Protein AF-A0A9D9NG34-F1 (afdb_monomer)

Sequence (167 aa):
MAKKTKKIETPIDQRETFVSIQKSFADSDLSVEEKLKTLYALQQADTEIDKILQLRGELPLEVEGLEHEIADLKAKTARINEMIDDAGKRILEYKHNIVECDAQLEKYKAQVDNVANSREYDSLNKEIENQGLLREIAEKNIYDTKDFIASKKQELESVKEKLAVKE

Secondary structure (DSSP, 8-state):
--------PPP--SS--HHHHHHHHHT----HHHHHHHHHHHHHHHHHHHHHHHHHHHHHHHHHHHHHHHHHHHHHHHHHHHHHHHHHHHHHHHHHHHHHHHHHHHHHHHHHTT---HHHHHHHHHHHHHHHHHHHHHHHHHHHHHHHHHHHHHHHHHHHHHHHHH-

Solvent-accessible surface area (backbone atoms only — not comparable to full-atom values): 9376 Å² total; per-residue (Å²): 137,84,84,80,79,80,84,77,83,73,84,81,66,90,60,86,46,72,70,59,56,54,55,58,60,70,76,45,95,64,53,72,67,57,51,51,54,51,50,49,55,49,53,53,50,51,55,52,51,51,52,53,54,50,48,63,62,50,48,60,56,52,51,51,51,51,53,50,52,52,52,52,50,50,52,51,48,52,52,52,50,52,54,43,52,52,47,51,51,51,43,52,51,34,52,51,51,34,53,54,27,52,55,50,38,55,53,42,54,64,49,53,79,72,50,87,49,71,70,58,40,55,52,45,51,52,49,41,52,50,34,51,52,53,31,50,52,30,54,49,51,41,51,56,46,49,53,49,42,52,54,50,51,54,52,45,50,57,51,48,54,56,46,64,76,74,107

pLDDT: mean 85.83, std 16.33, range [40.0, 97.69]

Mean predicted aligned error: 12.53 Å

Structure (mmCIF, N/CA/C/O backbone):
data_AF-A0A9D9NG34-F1
#
_entry.id   AF-A0A9D9NG34-F1
#
loop_
_atom_site.group_PDB
_atom_site.id
_atom_site.type_symbol
_atom_site.label_atom_id
_atom_site.label_alt_id
_atom_site.label_comp_id
_atom_site.label_asym_id
_atom_site.label_entity_id
_atom_site.label_seq_id
_atom_site.pdbx_PDB_ins_code
_atom_site.Cartn_x
_atom_site.Cartn_y
_atom_site.Cartn_z
_atom_site.occupancy
_atom_site.B_iso_or_equiv
_atom_site.auth_seq_id
_atom_site.auth_comp_id
_atom_site.auth_asym_id
_atom_site.auth_atom_id
_atom_site.pdbx_PDB_model_num
ATOM 1 N N . MET A 1 1 ? -51.905 40.341 73.173 1.00 40.00 1 MET A N 1
ATOM 2 C CA . MET A 1 1 ? -51.780 40.345 71.697 1.00 40.00 1 MET A CA 1
ATOM 3 C C . MET A 1 1 ? -50.966 39.127 71.277 1.00 40.00 1 MET A C 1
ATOM 5 O O . MET A 1 1 ? -49.764 39.109 71.505 1.00 40.00 1 MET A O 1
ATOM 9 N N . ALA A 1 2 ? -51.611 38.077 70.764 1.00 40.78 2 ALA A N 1
ATOM 10 C CA . ALA A 1 2 ? -50.930 36.850 70.345 1.00 40.78 2 ALA A CA 1
ATOM 11 C C . ALA A 1 2 ? -50.414 37.004 68.904 1.00 40.78 2 ALA A C 1
ATOM 13 O O . ALA A 1 2 ? -51.195 37.263 67.987 1.00 40.78 2 ALA A O 1
ATOM 14 N N . LYS A 1 3 ? -49.097 36.880 68.705 1.00 49.00 3 LYS A N 1
ATOM 15 C CA . LYS A 1 3 ? -48.473 36.894 67.375 1.00 49.00 3 LYS A CA 1
ATOM 16 C C . LYS A 1 3 ? -48.837 35.596 66.646 1.00 49.00 3 LYS A C 1
ATOM 18 O O . LYS A 1 3 ? -48.414 34.523 67.060 1.00 49.00 3 LYS A O 1
ATOM 23 N N . LYS A 1 4 ? -49.611 35.696 65.561 1.00 49.38 4 LYS A N 1
ATOM 24 C CA . LYS A 1 4 ? -49.825 34.589 64.618 1.00 49.38 4 LYS A CA 1
ATOM 25 C C . LYS A 1 4 ? -48.540 34.375 63.817 1.00 49.38 4 LYS A C 1
ATOM 27 O O . LYS A 1 4 ? -48.196 35.202 62.977 1.00 49.38 4 LYS A O 1
ATOM 32 N N . THR A 1 5 ? -47.842 33.275 64.061 1.00 42.66 5 THR A N 1
ATOM 33 C CA . THR A 1 5 ? -46.790 32.780 63.171 1.00 42.66 5 THR A CA 1
ATOM 34 C C . THR A 1 5 ? -47.454 32.154 61.945 1.00 42.66 5 THR A C 1
ATOM 36 O O . THR A 1 5 ? -48.114 31.122 62.034 1.00 42.66 5 THR A O 1
ATOM 39 N N . LYS A 1 6 ? -47.336 32.808 60.785 1.00 49.97 6 LYS A N 1
ATOM 40 C CA . LYS A 1 6 ? -47.716 32.200 59.504 1.00 49.97 6 LYS A CA 1
ATOM 41 C C . LYS A 1 6 ? -46.701 31.101 59.187 1.00 49.97 6 LYS A C 1
ATOM 43 O O . LYS A 1 6 ? -45.523 31.400 59.013 1.00 49.97 6 LYS A O 1
ATOM 48 N N . LYS A 1 7 ? -47.158 29.848 5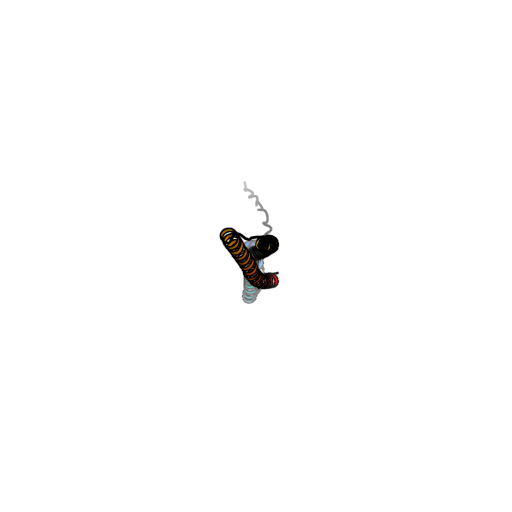9.117 1.00 50.84 7 LYS A N 1
ATOM 49 C CA . LYS A 1 7 ? -46.399 28.759 58.493 1.00 50.84 7 LYS A CA 1
ATOM 50 C C . LYS A 1 7 ? -46.267 29.090 57.009 1.00 50.84 7 LYS A C 1
ATOM 52 O O . LYS A 1 7 ? -47.273 29.217 56.319 1.00 50.84 7 LYS A O 1
ATOM 57 N N . ILE A 1 8 ? -45.038 29.302 56.564 1.00 50.56 8 ILE A N 1
ATOM 58 C CA . ILE A 1 8 ? -44.701 29.438 55.151 1.00 50.56 8 ILE A CA 1
ATOM 59 C C . ILE A 1 8 ? -44.408 28.018 54.678 1.00 50.56 8 ILE A C 1
ATOM 61 O O . ILE A 1 8 ? -43.479 27.389 55.181 1.00 50.56 8 ILE A O 1
ATOM 65 N N . GLU A 1 9 ? -45.238 27.488 53.788 1.00 49.59 9 GLU A N 1
ATOM 66 C CA . GLU A 1 9 ? -44.990 26.189 53.166 1.00 49.59 9 GLU A CA 1
ATOM 67 C C . GLU A 1 9 ? -43.970 26.381 52.045 1.00 49.59 9 GLU A C 1
ATOM 69 O O . GLU A 1 9 ? -44.186 27.149 51.106 1.00 49.59 9 GLU A O 1
ATOM 74 N N . THR A 1 10 ? -42.813 25.738 52.188 1.00 48.97 10 THR A N 1
ATOM 75 C CA . THR A 1 10 ? -41.779 25.705 51.154 1.00 48.97 10 THR A CA 1
ATOM 76 C C . THR A 1 10 ? -42.204 24.784 50.007 1.00 48.97 10 THR A C 1
ATOM 78 O O . THR A 1 10 ? -42.790 23.733 50.284 1.00 48.97 10 THR A O 1
ATOM 81 N N . PRO A 1 11 ? -41.902 25.140 48.741 1.00 47.19 11 PRO A N 1
ATOM 82 C CA . PRO A 1 11 ? -42.263 24.340 47.575 1.00 47.19 11 PRO A CA 1
ATOM 83 C C . PRO A 1 11 ? -41.740 22.909 47.699 1.00 47.19 11 PRO A C 1
ATOM 85 O O . PRO A 1 11 ? -40.568 22.698 48.005 1.00 47.19 11 PRO A O 1
ATOM 88 N N . ILE A 1 12 ? -42.630 21.943 47.482 1.00 48.53 12 ILE A N 1
ATOM 89 C CA . ILE A 1 12 ? -42.311 20.516 47.486 1.00 48.53 12 ILE A CA 1
ATOM 90 C C . ILE A 1 12 ? -41.391 20.259 46.290 1.00 48.53 12 ILE A C 1
ATOM 92 O O . ILE A 1 12 ? -41.821 20.343 45.140 1.00 48.53 12 ILE A O 1
ATOM 96 N N . ASP A 1 13 ? -40.117 20.002 46.574 1.00 48.66 13 ASP A N 1
ATOM 97 C CA . ASP A 1 13 ? -39.160 19.512 45.589 1.00 48.66 13 ASP A CA 1
ATOM 98 C C . ASP A 1 13 ? -39.665 18.156 45.067 1.00 48.66 13 ASP A C 1
ATOM 100 O O . ASP A 1 13 ? -40.021 17.274 45.850 1.00 48.66 13 ASP A O 1
ATOM 104 N N . GLN A 1 14 ? -39.778 18.010 43.745 1.00 51.78 14 GLN A N 1
ATOM 105 C CA . GLN A 1 14 ? -40.364 16.828 43.092 1.00 51.78 14 GLN A CA 1
ATOM 106 C C . GLN A 1 14 ? -39.452 15.598 43.144 1.00 51.78 14 GLN A C 1
ATOM 108 O O . GLN A 1 14 ? -39.832 14.518 42.697 1.00 51.78 14 GLN A O 1
ATOM 113 N N . ARG A 1 15 ? -38.237 15.751 43.666 1.00 52.34 15 ARG A N 1
ATOM 114 C CA . ARG A 1 15 ? -37.377 14.625 44.009 1.00 52.34 15 ARG A CA 1
ATOM 115 C C . ARG A 1 15 ? -37.761 14.196 45.412 1.00 52.34 15 ARG A C 1
ATOM 117 O O . ARG A 1 15 ? -37.766 15.030 46.312 1.00 52.34 15 ARG A O 1
ATOM 124 N N . GLU A 1 16 ? -38.082 12.921 45.603 1.00 51.09 16 GLU A N 1
ATOM 125 C CA . GLU A 1 16 ? -38.283 12.347 46.932 1.00 51.09 16 GLU A CA 1
ATOM 126 C C . GLU A 1 16 ? -37.011 12.559 47.760 1.00 51.09 16 GLU A C 1
ATOM 128 O O . GLU A 1 16 ? -36.062 11.781 47.714 1.00 51.09 16 GLU A O 1
ATOM 133 N N . THR A 1 17 ? -36.936 13.690 48.464 1.00 54.75 17 THR A N 1
ATOM 134 C CA . THR A 1 17 ? -35.783 13.997 49.299 1.00 54.75 17 THR A CA 1
ATOM 135 C C . THR A 1 17 ? -35.688 12.929 50.381 1.00 54.75 17 THR A C 1
ATOM 137 O O . THR A 1 17 ? -36.705 12.472 50.902 1.00 54.75 17 THR A O 1
ATOM 140 N N . PHE A 1 18 ? -34.469 12.555 50.758 1.00 49.06 18 PHE A N 1
ATOM 141 C CA . PHE A 1 18 ? -34.185 11.547 51.788 1.00 49.06 18 PHE A CA 1
ATOM 142 C C . PHE A 1 18 ? -34.983 11.770 53.097 1.00 49.06 18 PHE A C 1
ATOM 144 O O . PHE A 1 18 ? -35.363 10.829 53.791 1.00 49.06 18 PHE A O 1
ATOM 151 N N . VAL A 1 19 ? -35.318 13.032 53.391 1.00 51.00 19 VAL A N 1
ATOM 152 C CA . VAL A 1 19 ? -36.153 13.475 54.521 1.00 51.00 19 VAL A CA 1
ATOM 153 C C . VAL A 1 19 ? -37.610 12.994 54.413 1.00 51.00 19 VAL A C 1
ATOM 155 O O . VAL A 1 19 ? -38.219 12.632 55.422 1.00 51.00 19 VAL A O 1
ATOM 158 N N . SER A 1 20 ? -38.175 12.951 53.205 1.00 54.72 20 SER A N 1
ATOM 159 C CA . SER A 1 20 ? -39.524 12.441 52.926 1.00 54.72 20 SER A CA 1
ATOM 160 C C . SER A 1 20 ? -39.608 10.930 53.172 1.00 54.72 20 SER A C 1
ATOM 162 O O . SER A 1 20 ? -40.563 10.447 53.782 1.00 54.72 20 SER A O 1
ATOM 164 N N . ILE A 1 21 ? -38.562 10.199 52.776 1.00 56.09 21 ILE A N 1
ATOM 165 C CA . ILE A 1 21 ? -38.450 8.747 52.960 1.00 56.09 21 ILE A CA 1
ATOM 166 C C . ILE A 1 21 ? -38.300 8.410 54.452 1.00 56.09 21 ILE A C 1
ATOM 168 O O . ILE A 1 21 ? -39.038 7.562 54.958 1.00 56.09 21 ILE A O 1
ATOM 172 N N . GLN A 1 22 ? -37.449 9.134 55.197 1.00 56.97 22 GLN A N 1
ATOM 173 C CA . GLN A 1 22 ? -37.281 8.942 56.649 1.00 56.97 22 GLN A CA 1
ATOM 174 C C . GLN A 1 22 ? -38.590 9.081 57.435 1.00 56.97 22 GLN A C 1
ATOM 176 O O . GLN A 1 22 ? -38.833 8.317 58.370 1.00 56.97 22 GLN A O 1
ATOM 181 N N . LYS A 1 23 ? -39.441 10.041 57.060 1.00 55.91 23 LYS A N 1
ATOM 182 C CA . LYS A 1 23 ? -40.717 10.275 57.743 1.00 55.91 23 LYS A CA 1
ATOM 183 C C . LYS A 1 23 ? -41.721 9.143 57.501 1.00 55.91 23 LYS A C 1
ATOM 185 O O . LYS A 1 23 ? -42.382 8.720 58.439 1.00 55.91 23 LYS A O 1
ATOM 190 N N . SER A 1 24 ? -41.765 8.590 56.286 1.00 57.50 24 SER A N 1
ATOM 191 C CA . SER A 1 24 ? -42.630 7.443 55.964 1.00 57.50 24 SER A CA 1
ATOM 192 C C . SER A 1 24 ? -42.209 6.145 56.672 1.00 57.50 24 SER A C 1
ATOM 194 O O . SER A 1 24 ? -43.056 5.372 57.113 1.00 57.50 24 SER A O 1
ATOM 196 N N . PHE A 1 25 ? -40.901 5.927 56.862 1.00 58.28 25 PHE A N 1
ATOM 197 C CA . PHE A 1 25 ? -40.381 4.758 57.579 1.00 58.28 25 PHE A CA 1
ATOM 198 C C . PHE A 1 25 ? -40.606 4.840 59.096 1.00 58.28 25 PHE A C 1
ATOM 200 O O . PHE A 1 25 ? -40.790 3.805 59.749 1.00 58.28 25 PHE A O 1
ATOM 207 N N . ALA A 1 26 ? -40.610 6.050 59.662 1.00 59.31 26 ALA A N 1
ATOM 208 C CA . ALA A 1 26 ? -40.888 6.279 61.078 1.00 59.31 26 ALA A CA 1
ATOM 209 C C . ALA A 1 26 ? -42.353 5.979 61.453 1.00 59.31 26 ALA A C 1
ATOM 211 O O . ALA A 1 26 ? -42.585 5.416 62.518 1.00 59.31 26 ALA A O 1
ATOM 212 N N . ASP A 1 27 ? -43.302 6.271 60.557 1.00 59.41 27 ASP A N 1
ATOM 213 C CA . ASP A 1 27 ? -44.748 6.073 60.771 1.00 59.41 27 ASP A CA 1
ATOM 214 C C . ASP A 1 27 ? -45.244 4.652 60.400 1.00 59.41 27 ASP A C 1
ATOM 216 O O . ASP A 1 27 ? -46.431 4.352 60.513 1.00 59.41 27 ASP A O 1
ATOM 220 N N . SER A 1 28 ? -44.350 3.762 59.954 1.00 61.66 28 SER A N 1
ATOM 221 C CA . SER A 1 28 ? -44.688 2.394 59.533 1.00 61.66 28 SER A CA 1
ATOM 222 C C . SER A 1 28 ? -44.583 1.374 60.687 1.00 61.66 28 SER A C 1
ATOM 224 O O . SER A 1 28 ? -43.530 1.263 61.322 1.00 61.66 28 SER A O 1
ATOM 226 N N . ASP A 1 29 ? -45.640 0.586 60.928 1.00 66.50 29 ASP A N 1
ATOM 227 C CA . ASP A 1 29 ? -45.751 -0.465 61.971 1.00 66.50 29 ASP A CA 1
ATOM 228 C C . ASP A 1 29 ? -44.901 -1.736 61.692 1.00 66.50 29 ASP A C 1
ATOM 230 O O . ASP A 1 29 ? -45.178 -2.818 62.208 1.00 66.50 29 ASP A O 1
ATOM 234 N N . LEU A 1 30 ? -43.856 -1.643 60.860 1.00 66.81 30 LEU A N 1
ATOM 235 C CA . LEU A 1 30 ? -42.967 -2.774 60.570 1.00 66.81 30 LEU A CA 1
ATOM 236 C C . LEU A 1 30 ? -42.007 -3.069 61.730 1.00 66.81 30 LEU A C 1
ATOM 238 O O . LEU A 1 30 ? -41.465 -2.158 62.370 1.00 66.81 30 LEU A O 1
ATOM 242 N N . SER A 1 31 ? -41.725 -4.358 61.935 1.00 82.81 31 SER A N 1
ATOM 243 C CA . SER A 1 31 ? -40.674 -4.812 62.847 1.00 82.81 31 SER A CA 1
ATOM 244 C C . SER A 1 31 ? -39.317 -4.226 62.440 1.00 82.81 31 SER A C 1
ATOM 246 O O . SER A 1 31 ? -39.026 -4.046 61.255 1.00 82.81 31 SER A O 1
ATOM 248 N N . VAL A 1 32 ? -38.444 -3.962 63.418 1.00 82.56 32 VAL A N 1
ATOM 249 C CA . VAL A 1 32 ? -37.071 -3.476 63.176 1.00 82.56 32 VAL A CA 1
ATOM 250 C C . VAL A 1 32 ? -36.318 -4.395 62.203 1.00 82.56 32 VAL A C 1
ATOM 252 O O . VAL A 1 32 ? -35.564 -3.914 61.360 1.00 82.56 32 VAL A O 1
ATOM 255 N N . GLU A 1 33 ? -36.565 -5.706 62.267 1.00 83.62 33 GLU A N 1
ATOM 256 C CA . GLU A 1 33 ? -35.968 -6.687 61.356 1.00 83.62 33 GLU A CA 1
ATOM 257 C C . GLU A 1 33 ? -36.436 -6.502 59.902 1.00 83.62 33 GLU A C 1
ATOM 259 O O . GLU A 1 33 ? -35.630 -6.547 58.973 1.00 83.62 33 GLU A O 1
ATOM 264 N N . GLU A 1 34 ? -37.729 -6.258 59.687 1.00 82.06 34 GLU A N 1
ATOM 265 C CA . GLU A 1 34 ? -38.302 -6.058 58.351 1.00 82.06 34 GLU A CA 1
ATOM 266 C C . GLU A 1 34 ? -37.867 -4.719 57.753 1.00 82.06 34 GLU A C 1
ATOM 268 O O . GLU A 1 34 ? -37.555 -4.643 56.562 1.00 82.06 34 GLU A O 1
ATOM 273 N N . LYS A 1 35 ? -37.753 -3.679 58.588 1.00 82.62 35 LYS A N 1
ATOM 274 C CA . LYS A 1 35 ? -37.178 -2.387 58.193 1.00 82.62 35 LYS A CA 1
ATOM 275 C C . LYS A 1 35 ? -35.730 -2.545 57.724 1.00 82.62 35 LYS A C 1
ATOM 277 O O . LYS A 1 35 ? -35.381 -2.006 56.679 1.00 82.62 35 LYS A O 1
ATOM 282 N N . LEU A 1 36 ? -34.910 -3.328 58.432 1.00 86.00 36 LEU A N 1
ATOM 283 C CA . LEU A 1 36 ? -33.520 -3.604 58.042 1.00 86.00 36 LEU A CA 1
ATOM 284 C C . LEU A 1 36 ? -33.415 -4.411 56.741 1.00 86.00 36 LEU A C 1
ATOM 286 O O . LEU A 1 36 ? -32.600 -4.070 55.887 1.00 86.00 36 LEU A O 1
ATOM 290 N N . LYS A 1 37 ? -34.253 -5.440 56.550 1.00 86.00 37 LYS A N 1
ATOM 291 C CA . LYS A 1 37 ? -34.296 -6.210 55.290 1.00 86.00 37 LYS A CA 1
ATOM 292 C C . LYS A 1 37 ? -34.699 -5.333 54.104 1.00 86.00 37 LYS A C 1
ATOM 294 O O . LYS A 1 37 ? -34.080 -5.411 53.047 1.00 86.00 37 LYS A O 1
ATOM 299 N N . THR A 1 38 ? -35.699 -4.475 54.296 1.00 85.12 38 THR A N 1
ATOM 300 C CA . THR A 1 38 ? -36.177 -3.546 53.261 1.00 85.12 38 THR A CA 1
ATOM 301 C C . THR A 1 38 ? -35.113 -2.502 52.925 1.00 85.12 38 THR A C 1
ATOM 303 O O . THR A 1 38 ? -34.865 -2.236 51.753 1.00 85.12 38 THR A O 1
ATOM 306 N N . LEU A 1 39 ? -34.430 -1.959 53.938 1.00 87.00 39 LEU A N 1
ATOM 307 C CA . LEU A 1 39 ? -33.333 -1.009 53.750 1.00 87.00 39 LEU A CA 1
ATOM 308 C C . LEU A 1 39 ? -32.158 -1.633 52.989 1.00 87.00 39 LEU A C 1
ATOM 310 O O . LEU A 1 39 ? -31.595 -0.998 52.104 1.00 87.00 39 LEU A O 1
ATOM 314 N N . TYR A 1 40 ? -31.810 -2.881 53.305 1.00 90.38 40 TYR A N 1
ATOM 315 C CA . TYR A 1 40 ? -30.756 -3.605 52.599 1.00 90.38 40 TYR A CA 1
ATOM 316 C C . TYR A 1 40 ? -31.114 -3.850 51.127 1.00 90.38 40 TYR A C 1
ATOM 318 O O . TYR A 1 40 ? -30.291 -3.598 50.251 1.00 90.38 40 TYR A O 1
ATOM 326 N N . ALA A 1 41 ? -32.349 -4.278 50.845 1.00 90.00 41 ALA A N 1
ATOM 327 C CA . ALA A 1 41 ? -32.828 -4.457 49.475 1.00 90.00 41 ALA A CA 1
ATOM 328 C C . ALA A 1 41 ? -32.818 -3.137 48.684 1.00 90.00 41 ALA A C 1
ATOM 330 O O . ALA A 1 41 ? -32.407 -3.119 47.525 1.00 90.00 41 ALA A O 1
ATOM 331 N N . LEU A 1 42 ? -33.205 -2.027 49.324 1.00 88.75 42 LEU A N 1
ATOM 332 C CA . LEU A 1 42 ? -33.136 -0.693 48.728 1.00 88.75 42 LEU A CA 1
ATOM 333 C C . LEU A 1 42 ? -31.688 -0.291 48.416 1.00 88.75 42 LEU A C 1
ATOM 335 O O . LEU A 1 42 ? -31.398 0.087 47.290 1.00 88.75 42 LEU A O 1
ATOM 339 N N . GLN A 1 43 ? -30.763 -0.458 49.365 1.00 92.44 43 GLN A N 1
ATOM 340 C CA . GLN A 1 43 ? -29.343 -0.159 49.152 1.00 92.44 43 GLN A CA 1
ATOM 341 C C . GLN A 1 43 ? -28.740 -0.993 48.010 1.00 92.44 43 GLN A C 1
ATOM 343 O O . GLN A 1 43 ? -27.875 -0.522 47.268 1.00 92.44 43 GLN A O 1
ATOM 348 N N . GLN A 1 44 ? -29.180 -2.242 47.864 1.00 93.50 44 GLN A N 1
ATOM 349 C CA . GLN A 1 44 ? -28.741 -3.120 46.786 1.00 93.50 44 GLN A CA 1
ATOM 350 C C . GLN A 1 44 ? -29.242 -2.620 45.424 1.00 93.50 44 GLN A C 1
ATOM 352 O O . GLN A 1 44 ? -28.445 -2.533 44.490 1.00 93.50 44 GLN A O 1
ATOM 357 N N . ALA A 1 45 ? -30.508 -2.198 45.343 1.00 92.19 45 ALA A N 1
ATOM 358 C CA . ALA A 1 45 ? -31.069 -1.559 44.154 1.00 92.19 45 ALA A CA 1
ATOM 359 C C . ALA A 1 45 ? -30.369 -0.227 43.825 1.00 92.19 45 ALA A C 1
ATOM 361 O O . ALA A 1 45 ? -30.007 -0.005 42.673 1.00 92.19 45 ALA A O 1
ATOM 362 N N . ASP A 1 46 ? -30.090 0.616 44.824 1.00 93.56 46 ASP A N 1
ATOM 363 C CA . ASP A 1 46 ? -29.343 1.868 44.640 1.00 93.56 46 ASP A CA 1
ATOM 364 C C . ASP A 1 46 ? -27.926 1.599 44.100 1.00 93.56 46 ASP A C 1
ATOM 366 O O . ASP A 1 46 ? -27.478 2.253 43.162 1.00 93.56 46 ASP A O 1
ATOM 370 N N . THR A 1 47 ? -27.250 0.557 44.601 1.00 94.62 47 THR A N 1
ATOM 371 C CA . THR A 1 47 ? -25.925 0.145 44.100 1.00 94.62 47 THR A CA 1
ATOM 372 C C . THR A 1 47 ? -25.981 -0.331 42.641 1.00 94.62 47 THR A C 1
ATOM 374 O O . THR A 1 47 ? -25.039 -0.125 41.874 1.00 94.62 47 THR A O 1
ATOM 377 N N . GLU A 1 48 ? -27.057 -1.007 42.236 1.00 94.56 48 GLU A N 1
ATOM 378 C CA . GLU A 1 48 ? -27.271 -1.400 40.838 1.00 94.56 48 GLU A CA 1
ATOM 379 C C . GLU A 1 48 ? -27.562 -0.188 39.943 1.00 94.56 48 GLU A C 1
ATOM 381 O O . GLU A 1 48 ? -27.020 -0.105 38.839 1.00 94.56 48 GLU A O 1
ATOM 386 N N . ILE A 1 49 ? -28.342 0.783 40.431 1.00 93.88 49 ILE A N 1
ATOM 387 C CA . ILE A 1 49 ? -28.601 2.052 39.738 1.00 93.88 49 ILE A CA 1
ATOM 388 C C . ILE A 1 49 ? -27.295 2.826 39.527 1.00 93.88 49 ILE A C 1
ATOM 390 O O . ILE A 1 49 ? -27.041 3.288 38.413 1.00 93.88 49 ILE A O 1
ATOM 394 N N . ASP A 1 50 ? -26.436 2.910 40.541 1.00 94.06 50 ASP A N 1
ATOM 395 C CA . ASP A 1 50 ? -25.137 3.581 40.441 1.00 94.06 50 ASP A CA 1
ATOM 396 C C . ASP A 1 50 ? -24.238 2.938 39.376 1.00 94.06 50 ASP A C 1
ATOM 398 O O . ASP A 1 50 ? -23.630 3.643 38.568 1.00 94.06 50 ASP A O 1
ATOM 402 N N . LYS A 1 51 ? -24.216 1.600 39.288 1.00 93.25 51 LYS A N 1
ATOM 403 C CA . LYS A 1 51 ? -23.493 0.886 38.219 1.00 93.25 51 LYS A CA 1
ATOM 404 C C . LYS A 1 51 ? -24.039 1.224 36.833 1.00 93.25 51 LYS A C 1
ATOM 406 O O . LYS A 1 51 ? -23.261 1.419 35.903 1.00 93.25 51 LYS A O 1
ATOM 411 N N . ILE A 1 52 ? -25.362 1.308 36.680 1.00 91.75 52 ILE A N 1
ATOM 412 C CA . ILE A 1 52 ? -25.990 1.686 35.405 1.00 91.75 52 ILE A CA 1
ATOM 413 C C . ILE A 1 52 ? -25.633 3.129 35.034 1.00 91.75 52 ILE A C 1
ATOM 415 O O . ILE A 1 52 ? -25.363 3.411 33.866 1.00 91.75 52 ILE A O 1
ATOM 419 N N . LEU A 1 53 ? -25.617 4.047 36.002 1.00 91.81 53 LEU A N 1
ATOM 420 C CA . LEU A 1 53 ? -25.237 5.443 35.781 1.00 91.81 53 LEU A CA 1
ATOM 421 C C . LEU A 1 53 ? -23.760 5.580 35.397 1.00 91.81 53 LEU A C 1
ATOM 423 O O . LEU A 1 53 ? -23.452 6.339 34.478 1.00 91.81 53 LEU A O 1
ATOM 427 N N . GLN A 1 54 ? -22.875 4.814 36.038 1.00 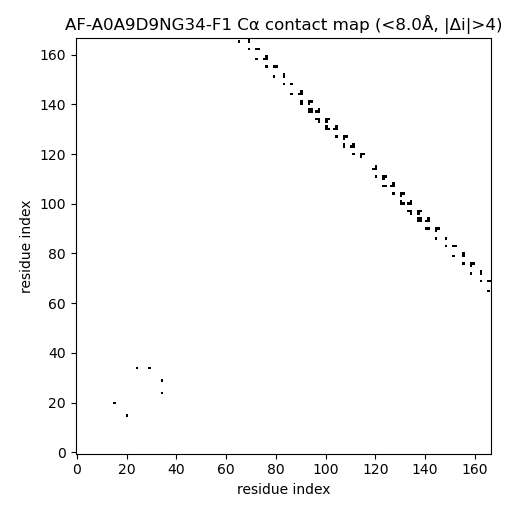90.25 54 GLN A N 1
ATOM 428 C CA . GLN A 1 54 ? -21.460 4.746 35.682 1.00 90.25 54 GLN A CA 1
ATOM 429 C C . GLN A 1 54 ? -21.276 4.224 34.250 1.00 90.25 54 GLN A C 1
ATOM 431 O O . GLN A 1 54 ? -20.659 4.900 33.427 1.00 90.25 54 GLN A O 1
ATOM 436 N N . LEU A 1 55 ? -21.895 3.086 33.913 1.00 90.12 55 LEU A N 1
ATOM 437 C CA . LEU A 1 55 ? -21.853 2.524 32.558 1.00 90.12 55 LEU A CA 1
ATOM 438 C C . LEU A 1 55 ? -22.421 3.494 31.518 1.00 90.12 55 LEU A C 1
ATOM 440 O O . LEU A 1 55 ? -21.880 3.607 30.426 1.00 90.12 55 LEU A O 1
ATOM 444 N N . ARG A 1 56 ? -23.477 4.245 31.847 1.00 91.38 56 ARG A N 1
ATOM 445 C CA . ARG A 1 56 ? -24.017 5.297 30.971 1.00 91.38 56 ARG A CA 1
ATOM 446 C C . ARG A 1 56 ? -23.043 6.443 30.714 1.00 91.38 56 ARG A C 1
ATOM 448 O O . ARG A 1 56 ? -23.216 7.124 29.710 1.00 91.38 56 ARG A O 1
ATOM 455 N N . GLY A 1 57 ? -22.103 6.703 31.618 1.00 90.69 57 GLY A N 1
ATOM 456 C CA . GLY A 1 57 ? -21.052 7.703 31.429 1.00 90.69 57 GLY A CA 1
ATOM 457 C C . GLY A 1 57 ? -19.855 7.164 30.646 1.00 90.69 57 GLY A C 1
ATOM 458 O O . GLY A 1 57 ? -19.300 7.882 29.820 1.00 90.69 57 GLY A O 1
ATOM 459 N N . GLU A 1 58 ? -19.487 5.902 30.870 1.00 88.56 58 GLU A N 1
ATOM 460 C CA . GLU A 1 58 ? -18.355 5.239 30.206 1.00 88.56 58 GLU A CA 1
ATOM 461 C C . GLU A 1 58 ? -18.686 4.804 28.769 1.00 88.56 58 GLU A C 1
ATOM 463 O O . GLU A 1 58 ? -17.867 4.965 27.869 1.00 88.56 58 GLU A O 1
ATOM 468 N N . LEU A 1 59 ? -19.904 4.312 28.521 1.00 89.62 59 LEU A N 1
AT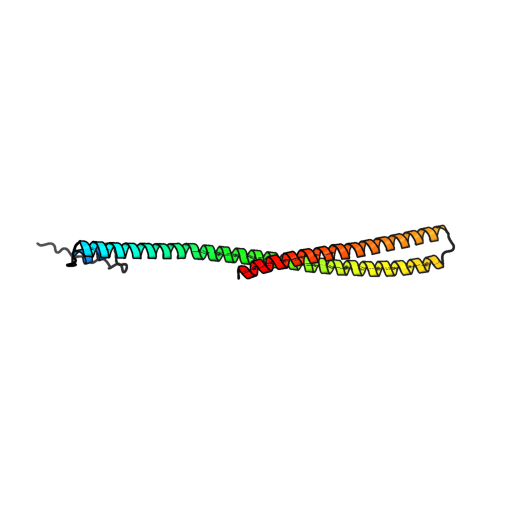OM 469 C CA . LEU A 1 59 ? -20.327 3.796 27.217 1.00 89.62 59 LEU A CA 1
ATOM 470 C C . LEU A 1 59 ? -20.241 4.837 26.081 1.00 89.62 59 LEU A C 1
ATOM 472 O O . LEU A 1 59 ? -19.768 4.472 25.009 1.00 89.62 59 LEU A O 1
ATOM 476 N N . PRO A 1 60 ? -20.637 6.115 26.259 1.00 93.00 60 PRO A N 1
ATOM 477 C CA . PRO A 1 60 ? -20.443 7.140 25.233 1.00 93.00 60 PRO A CA 1
ATOM 478 C C . PRO A 1 60 ? -18.976 7.353 24.848 1.00 93.00 60 PRO A C 1
ATOM 480 O O . PRO A 1 60 ? -18.692 7.540 23.670 1.00 93.00 60 PRO A O 1
ATOM 483 N N . LEU A 1 61 ? -18.055 7.293 25.817 1.00 90.06 61 LEU A N 1
ATOM 484 C CA . LEU A 1 61 ? -16.617 7.430 25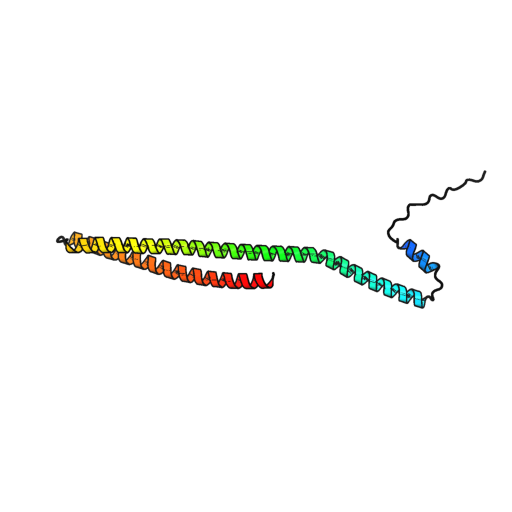.558 1.00 90.06 61 LEU A CA 1
ATOM 485 C C . LEU A 1 61 ? -16.074 6.220 24.792 1.00 90.06 61 LEU A C 1
ATOM 487 O O . LEU A 1 61 ? -15.263 6.378 23.885 1.00 90.06 61 LEU A O 1
ATOM 491 N N . GLU A 1 62 ? -16.546 5.018 25.129 1.00 90.19 62 GLU A N 1
ATOM 492 C CA . GLU A 1 62 ? -16.179 3.796 24.408 1.00 90.19 62 GLU A CA 1
ATOM 493 C C . GLU A 1 62 ? -16.688 3.830 22.959 1.00 90.19 62 GLU A C 1
ATOM 495 O O . GLU A 1 62 ? -15.949 3.503 22.033 1.00 90.19 62 GLU A O 1
ATOM 500 N N . VAL A 1 63 ? -17.929 4.283 22.744 1.00 93.00 63 VAL A N 1
ATOM 501 C CA . VAL A 1 63 ? -18.502 4.448 21.400 1.00 93.00 63 VAL A CA 1
ATOM 502 C C . VAL A 1 63 ? -17.701 5.467 20.588 1.00 93.00 63 VAL A C 1
ATOM 504 O O . VAL A 1 63 ? -17.342 5.169 19.454 1.00 93.00 63 VAL A O 1
ATOM 507 N N . GLU A 1 64 ? -17.352 6.620 21.165 1.00 92.19 64 GLU A N 1
ATOM 508 C CA . GLU A 1 64 ? -16.508 7.623 20.497 1.00 92.19 64 GLU A CA 1
ATOM 509 C C . GLU A 1 64 ? -15.122 7.055 20.137 1.00 92.19 64 GLU A C 1
ATOM 511 O O . GLU A 1 64 ? -14.622 7.265 19.029 1.00 92.19 64 GLU A O 1
ATOM 516 N N . GLY A 1 65 ? -14.514 6.279 21.040 1.00 92.44 65 GLY A N 1
ATOM 517 C CA . GLY A 1 65 ? -13.243 5.599 20.788 1.00 92.44 65 GLY A CA 1
ATOM 518 C C . GLY A 1 65 ? -13.321 4.604 19.627 1.00 92.44 65 GLY A C 1
ATOM 519 O O . GLY A 1 65 ? -12.447 4.596 18.755 1.00 92.44 65 GLY A O 1
ATOM 520 N N . LEU A 1 66 ? -14.388 3.802 19.574 1.00 91.25 66 LEU A N 1
ATOM 521 C CA . LEU A 1 66 ? -14.637 2.865 18.477 1.00 91.25 66 LEU A CA 1
ATOM 522 C C . LEU A 1 66 ? -14.906 3.592 17.152 1.00 91.25 6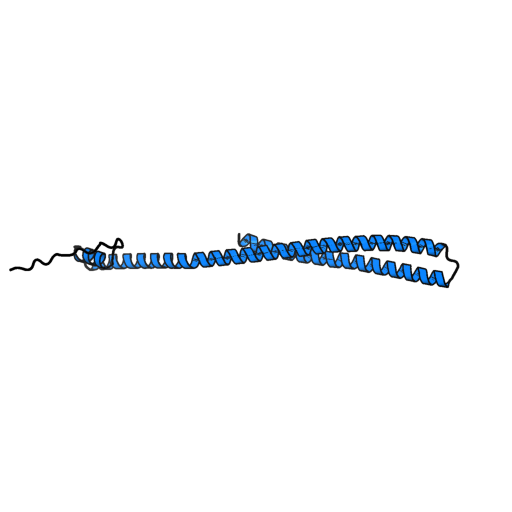6 LEU A C 1
ATOM 524 O O . LEU A 1 66 ? -14.378 3.186 16.117 1.00 91.25 66 LEU A O 1
ATOM 528 N N . GLU A 1 67 ? -15.670 4.688 17.165 1.00 91.94 67 GLU A N 1
ATOM 529 C CA . GLU A 1 67 ? -15.910 5.519 15.979 1.00 91.94 67 GLU A CA 1
ATOM 530 C C . GLU A 1 67 ? -14.605 6.109 15.425 1.00 91.94 67 GLU A C 1
ATOM 532 O O . GLU A 1 67 ? -14.384 6.080 14.209 1.00 91.94 67 GLU A O 1
ATOM 537 N N . HIS A 1 68 ? -13.706 6.579 16.297 1.00 93.88 68 HIS A N 1
ATOM 538 C CA . HIS A 1 68 ? -12.383 7.056 15.895 1.00 93.88 68 HIS A CA 1
ATOM 539 C C . HIS A 1 68 ? -11.523 5.930 15.303 1.00 93.88 68 HIS A C 1
ATOM 541 O O . HIS A 1 68 ? -10.906 6.112 14.252 1.00 93.88 68 HIS A O 1
ATOM 547 N N . GLU A 1 69 ? -11.496 4.750 15.929 1.00 91.69 69 GLU A N 1
ATOM 548 C CA . GLU A 1 69 ? -10.756 3.591 15.411 1.00 91.69 69 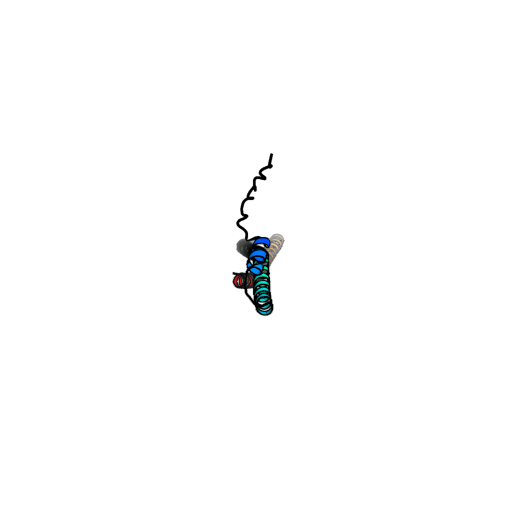GLU A CA 1
ATOM 549 C C . GLU A 1 69 ? -11.265 3.182 14.016 1.00 91.69 69 GLU A C 1
ATOM 551 O O . GLU A 1 69 ? -10.473 2.959 13.096 1.00 91.69 69 GLU A O 1
ATOM 556 N N . ILE A 1 70 ? -12.586 3.147 13.819 1.00 92.25 70 ILE A N 1
ATOM 557 C CA . ILE A 1 70 ? -13.202 2.866 12.516 1.00 92.25 70 ILE A CA 1
ATOM 558 C C . ILE A 1 70 ? -12.815 3.942 11.493 1.00 92.25 70 ILE A C 1
ATOM 560 O O . ILE A 1 70 ? -12.470 3.608 10.354 1.00 92.25 70 ILE A O 1
ATOM 564 N N . ALA A 1 71 ? -12.845 5.222 11.872 1.00 93.12 71 ALA A N 1
ATOM 565 C CA . ALA A 1 71 ? -12.443 6.321 10.998 1.00 93.12 71 ALA A CA 1
ATOM 566 C C . ALA A 1 71 ? -10.970 6.199 10.569 1.00 93.12 71 ALA A C 1
ATOM 568 O O . ALA A 1 71 ? -10.661 6.329 9.379 1.00 93.12 71 ALA A O 1
ATOM 569 N N . ASP A 1 72 ? -10.075 5.856 11.496 1.00 93.56 72 ASP A N 1
ATOM 570 C CA . ASP A 1 72 ? -8.656 5.632 11.220 1.00 93.56 72 ASP A CA 1
ATOM 571 C C . ASP A 1 72 ? -8.431 4.460 10.260 1.00 93.56 72 ASP A C 1
ATOM 573 O O . ASP A 1 72 ? -7.650 4.567 9.304 1.00 93.56 72 ASP A O 1
ATOM 577 N N . LEU A 1 73 ? -9.134 3.343 10.470 1.00 93.06 73 LEU A N 1
ATOM 578 C CA . LEU A 1 73 ? -9.068 2.175 9.588 1.00 93.06 73 LEU A CA 1
ATOM 579 C C . LEU A 1 73 ? -9.613 2.493 8.187 1.00 93.06 73 LEU A C 1
ATOM 581 O O . LEU A 1 73 ? -9.004 2.096 7.184 1.00 93.06 73 LEU A O 1
ATOM 585 N N . LYS A 1 74 ? -10.701 3.268 8.085 1.00 93.06 74 LYS A N 1
ATOM 586 C CA . LYS A 1 74 ? -11.239 3.760 6.802 1.00 93.06 74 LYS A CA 1
ATOM 587 C C . LYS A 1 74 ? -10.231 4.663 6.091 1.00 93.06 74 LYS A C 1
ATOM 589 O O . LYS A 1 74 ? -9.938 4.442 4.914 1.00 93.06 74 LYS A O 1
ATOM 594 N N . ALA A 1 75 ? -9.615 5.603 6.806 1.00 95.44 75 ALA A N 1
ATOM 595 C CA . ALA A 1 75 ? -8.578 6.479 6.264 1.00 95.44 75 ALA A CA 1
ATOM 596 C C . ALA A 1 75 ? -7.316 5.707 5.840 1.00 95.44 75 ALA A C 1
ATOM 598 O O . ALA A 1 75 ? -6.673 6.046 4.844 1.00 95.44 75 ALA A O 1
ATOM 599 N N . LYS A 1 76 ? -6.932 4.654 6.574 1.00 95.06 76 LYS A N 1
ATOM 600 C CA . LYS A 1 76 ? -5.830 3.765 6.179 1.00 95.06 76 LYS A CA 1
ATOM 601 C C . LYS A 1 76 ? -6.163 3.014 4.886 1.00 95.06 76 LYS A C 1
ATOM 603 O O . LYS A 1 76 ? -5.324 2.951 3.991 1.00 95.06 76 LYS A O 1
ATOM 608 N N . THR A 1 77 ? -7.383 2.496 4.768 1.00 95.06 77 THR A N 1
ATOM 609 C CA . THR A 1 77 ? -7.857 1.785 3.570 1.00 95.06 77 THR A CA 1
ATOM 610 C C . THR A 1 77 ? -7.851 2.695 2.341 1.00 95.06 77 THR A C 1
ATOM 612 O O . THR A 1 77 ? -7.342 2.301 1.293 1.00 95.06 77 THR A O 1
ATOM 615 N N . ALA A 1 78 ? -8.352 3.928 2.476 1.00 96.00 78 ALA A N 1
ATOM 616 C CA . ALA A 1 78 ? -8.339 4.922 1.403 1.00 96.00 78 ALA A CA 1
ATOM 617 C C . ALA A 1 78 ? -6.912 5.212 0.911 1.00 96.00 78 ALA A C 1
ATOM 619 O O . ALA A 1 78 ? -6.640 5.088 -0.280 1.00 96.00 78 ALA A O 1
ATOM 620 N N . ARG A 1 79 ? -5.976 5.470 1.836 1.00 96.12 79 ARG A N 1
ATOM 621 C CA . ARG A 1 79 ? -4.560 5.702 1.505 1.00 96.12 79 ARG A CA 1
ATOM 622 C C . ARG A 1 79 ? -3.923 4.529 0.760 1.00 96.12 79 ARG A C 1
ATOM 624 O O . ARG A 1 79 ? -3.197 4.741 -0.203 1.00 96.12 79 ARG A O 1
ATOM 631 N N . ILE A 1 80 ? -4.177 3.287 1.182 1.00 95.75 80 ILE A N 1
ATOM 632 C CA . ILE A 1 80 ? -3.618 2.110 0.494 1.00 95.75 80 ILE A CA 1
ATOM 633 C C . ILE A 1 80 ? -4.185 1.984 -0.928 1.00 95.75 80 ILE A C 1
ATOM 635 O O . ILE A 1 80 ? -3.428 1.667 -1.844 1.00 95.75 80 ILE A O 1
ATOM 639 N N . ASN A 1 81 ? -5.477 2.257 -1.133 1.00 95.81 81 ASN A N 1
ATOM 640 C CA . ASN A 1 81 ? -6.069 2.249 -2.473 1.00 95.81 81 ASN A CA 1
ATOM 641 C C . ASN A 1 81 ? -5.443 3.317 -3.380 1.00 95.81 81 ASN A C 1
ATOM 643 O O . ASN A 1 81 ? -5.054 2.992 -4.497 1.00 95.81 81 ASN A O 1
ATOM 647 N N . GLU A 1 82 ? -5.249 4.544 -2.887 1.00 97.19 82 GLU A N 1
ATOM 648 C CA . GLU A 1 82 ? -4.556 5.602 -3.640 1.00 97.19 82 GLU A CA 1
ATOM 649 C C . GLU A 1 82 ? -3.138 5.173 -4.048 1.00 97.19 82 GLU A C 1
ATOM 651 O O . GLU A 1 82 ? -2.744 5.325 -5.203 1.00 97.19 82 GLU A O 1
ATOM 656 N N . MET A 1 83 ? -2.386 4.550 -3.132 1.00 95.62 83 MET A N 1
ATOM 657 C CA . MET A 1 83 ? -1.051 4.021 -3.437 1.00 95.62 83 MET A CA 1
ATOM 658 C C . MET A 1 83 ? -1.078 2.932 -4.522 1.00 95.62 83 MET A C 1
ATOM 660 O O . MET A 1 83 ? -0.156 2.861 -5.337 1.00 95.62 83 MET A O 1
ATOM 664 N N . ILE A 1 84 ? -2.100 2.069 -4.529 1.00 96.75 84 ILE A N 1
ATOM 665 C CA . ILE A 1 84 ? -2.281 1.033 -5.557 1.00 96.75 84 ILE A CA 1
ATOM 666 C C . ILE A 1 84 ? -2.600 1.675 -6.911 1.00 96.75 84 ILE A C 1
ATOM 668 O O . ILE A 1 84 ? -2.017 1.275 -7.920 1.00 96.75 84 ILE A O 1
ATOM 672 N N . ASP A 1 85 ? -3.480 2.674 -6.936 1.00 96.81 85 ASP A N 1
ATOM 673 C CA . ASP A 1 85 ? -3.876 3.366 -8.162 1.00 96.81 85 ASP A CA 1
ATOM 674 C C . ASP A 1 85 ? -2.699 4.127 -8.783 1.00 96.81 85 ASP A C 1
ATOM 676 O O . ASP A 1 85 ? -2.455 4.031 -9.989 1.00 96.81 85 ASP A O 1
ATOM 680 N N . ASP A 1 86 ? -1.907 4.823 -7.967 1.00 96.75 86 ASP A N 1
ATOM 681 C CA . ASP A 1 86 ? -0.710 5.526 -8.428 1.00 96.75 86 ASP A CA 1
ATOM 682 C C . ASP A 1 86 ? 0.376 4.564 -8.924 1.00 96.75 86 ASP A C 1
ATOM 684 O O . ASP A 1 86 ? 1.004 4.813 -9.957 1.00 96.75 86 ASP A O 1
ATOM 688 N N . ALA A 1 87 ? 0.565 3.423 -8.256 1.00 96.50 87 ALA A N 1
ATOM 689 C CA . ALA A 1 87 ? 1.428 2.358 -8.763 1.00 96.50 87 ALA A CA 1
ATOM 690 C C . ALA A 1 87 ? 0.911 1.801 -10.106 1.00 96.50 87 ALA A C 1
ATOM 692 O O . ALA A 1 87 ? 1.700 1.516 -11.010 1.00 96.50 87 ALA A O 1
ATOM 693 N N . GLY A 1 88 ? -0.412 1.709 -10.277 1.00 96.62 88 GLY A N 1
ATOM 694 C CA . GLY A 1 88 ? -1.054 1.349 -11.540 1.00 96.62 88 GLY A CA 1
ATOM 695 C C . GLY A 1 88 ? -0.739 2.330 -12.673 1.00 96.62 88 GLY A C 1
ATOM 696 O O . GLY A 1 88 ? -0.394 1.895 -13.774 1.00 96.62 88 GLY A O 1
ATOM 697 N N . LYS A 1 89 ? -0.778 3.642 -12.404 1.00 97.19 89 LYS A N 1
ATOM 698 C CA . LYS A 1 89 ? -0.388 4.683 -13.375 1.00 97.19 89 LYS A CA 1
ATOM 699 C C . LYS A 1 89 ? 1.080 4.555 -13.782 1.00 97.19 89 LYS A C 1
ATOM 701 O O . LYS A 1 89 ? 1.371 4.543 -14.974 1.00 97.19 89 LYS A O 1
ATOM 706 N N . ARG A 1 90 ? 1.989 4.339 -12.824 1.00 95.81 90 ARG A N 1
ATOM 707 C CA . ARG A 1 90 ? 3.421 4.116 -13.113 1.00 95.81 90 ARG A CA 1
ATOM 708 C C . ARG A 1 90 ? 3.656 2.909 -14.017 1.00 95.81 90 ARG A C 1
ATOM 710 O O . ARG A 1 90 ? 4.472 2.972 -14.928 1.00 95.81 90 ARG A O 1
ATOM 717 N N . ILE A 1 91 ? 2.912 1.816 -13.825 1.00 97.31 91 ILE A N 1
ATOM 718 C CA . ILE A 1 91 ? 2.992 0.655 -14.727 1.00 97.31 91 ILE A CA 1
ATOM 719 C C . ILE A 1 91 ? 2.602 1.038 -16.160 1.00 97.31 91 ILE A C 1
ATOM 721 O O . ILE A 1 91 ? 3.216 0.541 -17.103 1.00 97.31 91 ILE A O 1
ATOM 725 N N . LEU A 1 92 ? 1.586 1.886 -16.346 1.00 97.06 92 LEU A N 1
ATOM 726 C CA . LEU A 1 92 ? 1.200 2.360 -17.678 1.00 97.06 92 LEU A CA 1
ATOM 727 C C . LEU A 1 92 ? 2.298 3.224 -18.308 1.00 97.06 92 LEU A C 1
ATOM 729 O O . LEU A 1 92 ? 2.615 3.022 -19.477 1.00 97.06 92 LEU A O 1
ATOM 733 N N . GLU A 1 93 ? 2.919 4.111 -17.531 1.00 97.12 93 GLU A N 1
ATOM 734 C CA . GLU A 1 93 ? 4.061 4.922 -17.972 1.00 97.12 93 GLU A CA 1
ATOM 735 C C . GLU A 1 93 ? 5.246 4.041 -18.393 1.00 97.12 93 GLU A C 1
ATOM 737 O O . GLU A 1 93 ? 5.770 4.189 -19.494 1.00 97.12 93 GLU A O 1
ATOM 742 N N . TYR A 1 94 ? 5.628 3.048 -17.584 1.00 97.19 94 TYR A N 1
ATOM 743 C CA . TYR A 1 94 ? 6.709 2.129 -17.951 1.00 97.19 94 TYR A CA 1
ATOM 744 C C . TYR A 1 94 ? 6.387 1.312 -19.206 1.00 97.19 94 TYR A C 1
ATOM 746 O O . TYR A 1 94 ? 7.270 1.084 -20.030 1.00 97.19 94 TYR A O 1
ATOM 754 N N . LYS A 1 95 ? 5.128 0.899 -19.397 1.00 97.25 95 LYS A N 1
ATOM 755 C CA . LYS A 1 95 ? 4.702 0.223 -20.633 1.00 97.25 95 LYS A CA 1
ATOM 756 C C . LYS A 1 95 ? 4.819 1.130 -21.852 1.00 97.25 95 LYS A C 1
ATOM 758 O O . LYS A 1 95 ? 5.213 0.654 -22.910 1.00 97.25 95 LYS A O 1
ATOM 763 N N . HIS A 1 96 ? 4.480 2.408 -21.711 1.00 97.06 96 HIS A N 1
ATOM 764 C CA . HIS A 1 96 ? 4.669 3.385 -22.778 1.00 97.06 96 HIS A CA 1
ATOM 765 C C . HIS A 1 96 ? 6.153 3.530 -23.134 1.00 97.06 96 HIS A C 1
ATOM 767 O O . HIS A 1 96 ? 6.509 3.416 -24.303 1.00 97.06 96 HIS A O 1
ATOM 773 N N . ASN A 1 97 ? 7.024 3.657 -22.129 1.00 95.88 97 ASN A N 1
ATOM 774 C CA . ASN A 1 97 ? 8.470 3.748 -22.339 1.00 95.88 97 ASN A CA 1
ATOM 775 C C . ASN A 1 97 ? 9.032 2.518 -23.068 1.00 95.88 97 ASN A C 1
ATOM 777 O O . ASN A 1 97 ? 9.899 2.666 -23.923 1.00 95.88 97 ASN A O 1
ATOM 781 N N . ILE A 1 98 ? 8.527 1.312 -22.777 1.00 97.25 98 ILE A N 1
ATOM 782 C CA . ILE A 1 98 ? 8.913 0.091 -23.507 1.00 97.25 98 ILE A CA 1
ATOM 783 C C . ILE A 1 98 ? 8.574 0.221 -24.994 1.00 97.25 98 ILE A C 1
ATOM 785 O O . ILE A 1 98 ? 9.431 -0.042 -25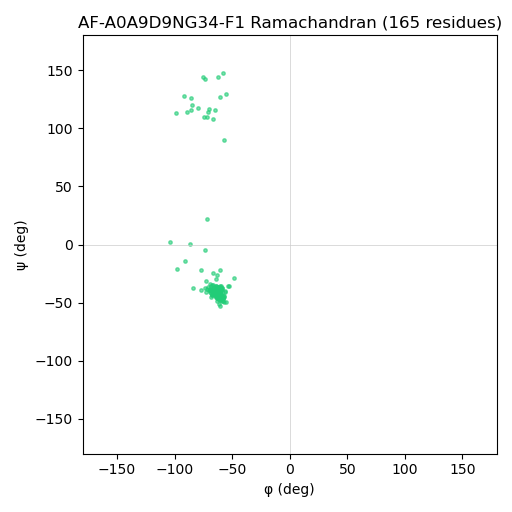.832 1.00 97.25 98 ILE A O 1
ATOM 789 N N . VAL A 1 99 ? 7.361 0.673 -25.325 1.00 97.69 99 VAL A N 1
ATOM 790 C CA . VAL A 1 99 ? 6.932 0.861 -26.722 1.00 97.69 99 VAL A CA 1
ATOM 791 C C . VAL A 1 99 ? 7.800 1.901 -27.436 1.00 97.69 99 VAL A C 1
ATOM 793 O O . VAL A 1 99 ? 8.167 1.706 -28.594 1.00 97.69 99 VAL A O 1
ATOM 796 N N . GLU A 1 100 ? 8.166 2.990 -26.759 1.00 96.69 100 GLU A N 1
ATOM 797 C CA . GLU A 1 100 ? 9.066 4.003 -27.318 1.00 96.69 100 GLU A CA 1
ATOM 798 C C . GLU A 1 100 ? 10.487 3.474 -27.548 1.00 96.69 100 GLU A C 1
ATOM 800 O O . GLU A 1 100 ? 11.084 3.776 -28.585 1.00 96.69 100 GLU A O 1
ATOM 805 N N . CYS A 1 101 ? 11.021 2.680 -26.612 1.00 96.31 101 CYS A N 1
ATOM 806 C CA . CYS A 1 101 ? 12.322 2.026 -26.759 1.00 96.31 101 CYS A CA 1
ATOM 807 C C . CYS A 1 101 ? 12.296 1.025 -27.922 1.00 96.31 101 CYS A C 1
ATOM 809 O O . CYS A 1 101 ? 13.207 1.029 -28.745 1.00 96.31 101 CYS A O 1
ATOM 811 N N . ASP A 1 102 ? 11.235 0.220 -28.047 1.00 96.06 102 ASP A N 1
ATOM 812 C CA . ASP A 1 102 ? 11.052 -0.735 -29.148 1.00 96.06 102 ASP A CA 1
ATOM 813 C C . ASP A 1 102 ? 11.007 -0.020 -30.509 1.00 96.06 102 ASP A C 1
ATOM 815 O O . ASP A 1 102 ? 11.688 -0.420 -31.454 1.00 96.06 102 ASP A O 1
ATOM 819 N N . ALA A 1 103 ? 10.280 1.095 -30.609 1.00 97.31 103 ALA A N 1
ATOM 820 C CA . ALA A 1 103 ? 10.242 1.907 -31.825 1.00 97.31 103 ALA A CA 1
ATOM 821 C C . ALA A 1 103 ? 11.617 2.502 -32.192 1.00 97.31 103 ALA A C 1
ATOM 823 O O . ALA A 1 103 ? 11.993 2.535 -33.368 1.00 97.31 103 ALA A O 1
ATOM 824 N N . GLN A 1 104 ? 12.382 2.968 -31.201 1.00 95.81 104 GLN A N 1
ATOM 825 C CA . GLN A 1 104 ? 13.737 3.488 -31.410 1.00 95.81 104 GLN A CA 1
ATOM 826 C C . GLN A 1 104 ? 14.714 2.380 -31.811 1.00 95.81 104 GLN A C 1
ATOM 828 O O . GLN A 1 104 ? 15.490 2.572 -32.746 1.00 95.81 104 GLN A O 1
ATOM 833 N N . LEU A 1 105 ? 14.631 1.208 -31.177 1.00 95.38 105 LEU A N 1
ATOM 834 C CA . LEU A 1 105 ? 15.418 0.027 -31.528 1.00 95.38 105 LEU A CA 1
ATOM 835 C C . LEU A 1 105 ? 15.228 -0.357 -32.994 1.00 95.38 105 LEU A C 1
ATOM 837 O O . LEU A 1 105 ? 16.214 -0.528 -33.708 1.00 95.38 105 LEU A O 1
ATOM 841 N N . GLU A 1 106 ? 13.985 -0.445 -33.465 1.00 96.00 106 GLU A N 1
ATOM 842 C CA . GLU A 1 106 ? 13.705 -0.781 -34.865 1.00 96.00 106 GLU A CA 1
ATOM 843 C C . GLU A 1 106 ? 14.241 0.284 -35.831 1.00 96.00 106 GLU A C 1
ATOM 845 O O . GLU A 1 106 ? 14.833 -0.044 -36.863 1.00 96.00 106 GLU A O 1
ATOM 850 N N . LYS A 1 107 ? 14.134 1.570 -35.470 1.00 95.50 107 LYS A N 1
ATOM 851 C CA . LYS A 1 107 ? 14.715 2.665 -36.257 1.00 95.50 107 LYS A CA 1
ATOM 852 C C . LYS A 1 107 ? 16.239 2.560 -36.350 1.00 95.50 107 LYS A C 1
ATOM 854 O O . LYS A 1 107 ? 16.785 2.729 -37.439 1.00 95.50 107 LYS A O 1
ATOM 859 N N . TYR A 1 108 ? 16.929 2.308 -35.238 1.00 95.50 108 TYR A N 1
ATOM 860 C CA . TYR A 1 108 ? 18.389 2.215 -35.228 1.00 95.50 108 TYR A CA 1
ATOM 861 C C . TYR A 1 108 ? 18.890 0.965 -35.954 1.00 95.50 108 TYR A C 1
ATOM 863 O O . TYR A 1 108 ? 19.835 1.074 -36.732 1.00 95.50 108 TYR A O 1
ATOM 871 N N . LYS A 1 109 ? 18.219 -0.185 -35.810 1.00 93.62 109 LYS A N 1
ATOM 872 C CA . LYS A 1 109 ? 18.540 -1.402 -36.577 1.00 93.62 109 LYS A CA 1
ATOM 873 C C . LYS A 1 109 ? 18.446 -1.168 -38.087 1.00 93.62 109 LYS A C 1
ATOM 875 O O . LYS A 1 109 ? 19.383 -1.482 -38.808 1.00 93.62 109 LYS A O 1
ATOM 880 N N . ALA A 1 110 ? 17.375 -0.523 -38.555 1.00 94.00 110 ALA A N 1
ATOM 881 C CA . ALA A 1 110 ? 17.221 -0.201 -39.976 1.00 94.00 110 ALA A CA 1
ATOM 882 C C . ALA A 1 110 ? 18.296 0.777 -40.499 1.00 94.00 110 ALA A C 1
ATOM 884 O O . ALA A 1 110 ? 18.652 0.754 -41.680 1.00 94.00 110 ALA A O 1
ATOM 885 N N . GLN A 1 111 ? 18.818 1.661 -39.640 1.00 92.94 111 GLN A N 1
ATOM 886 C CA . GLN A 1 111 ? 19.923 2.555 -39.998 1.00 92.94 111 GLN A CA 1
ATOM 887 C C . GLN A 1 111 ? 21.248 1.800 -40.113 1.00 92.94 111 GLN A C 1
ATOM 889 O O . GLN A 1 111 ? 21.994 2.061 -41.054 1.00 92.94 111 GLN A O 1
ATOM 894 N N . VAL A 1 112 ? 21.515 0.854 -39.207 1.00 92.50 112 VAL A N 1
ATOM 895 C CA . VAL A 1 112 ? 22.741 0.038 -39.201 1.00 92.50 112 VAL A CA 1
ATOM 896 C C . VAL A 1 112 ? 22.939 -0.698 -40.529 1.00 92.50 112 VAL A C 1
ATOM 898 O O . VAL A 1 112 ? 24.049 -0.681 -41.060 1.00 92.50 112 VAL A O 1
ATOM 901 N N . ASP A 1 113 ? 21.871 -1.242 -41.118 1.00 87.75 113 ASP A N 1
ATOM 902 C CA . ASP A 1 113 ? 21.927 -1.976 -42.394 1.00 87.75 113 ASP A CA 1
ATOM 903 C C . ASP A 1 113 ? 22.431 -1.131 -43.581 1.00 87.75 113 ASP A C 1
ATOM 905 O O . ASP A 1 113 ? 22.913 -1.671 -44.577 1.00 87.75 113 ASP A O 1
ATOM 909 N N . ASN A 1 114 ? 22.342 0.199 -43.487 1.00 89.50 114 ASN A N 1
ATOM 910 C CA . ASN A 1 114 ? 22.721 1.130 -44.553 1.00 89.50 114 ASN A CA 1
ATOM 911 C C . ASN A 1 114 ? 24.069 1.834 -44.305 1.00 89.50 114 ASN A C 1
ATOM 913 O O . ASN A 1 114 ? 24.477 2.683 -45.102 1.00 89.50 114 ASN A O 1
ATOM 917 N N . VAL A 1 115 ? 24.768 1.522 -43.208 1.00 89.81 115 VAL A N 1
ATOM 918 C CA . VAL A 1 115 ? 25.966 2.258 -42.777 1.00 89.81 115 VAL A CA 1
ATOM 919 C C . VAL A 1 115 ? 27.241 1.535 -43.206 1.00 89.81 115 VAL A C 1
ATOM 921 O O . VAL A 1 115 ? 27.589 0.478 -42.692 1.00 89.81 115 VAL A O 1
ATOM 924 N N . ALA A 1 116 ? 27.989 2.154 -44.122 1.00 85.12 116 ALA A N 1
ATOM 925 C CA . ALA A 1 116 ? 29.299 1.665 -44.569 1.00 85.12 116 ALA A CA 1
ATOM 926 C C . ALA A 1 116 ? 30.477 2.229 -43.744 1.00 85.12 116 ALA A C 1
ATOM 928 O O . ALA A 1 116 ? 31.602 1.736 -43.835 1.00 85.12 116 ALA A O 1
ATOM 929 N N . ASN A 1 117 ? 30.244 3.280 -42.949 1.00 93.88 117 ASN A N 1
ATOM 930 C CA . ASN A 1 117 ? 31.266 3.920 -42.125 1.00 93.88 117 ASN A CA 1
ATOM 931 C C . ASN A 1 117 ? 31.396 3.208 -40.770 1.00 93.88 117 ASN A C 1
ATOM 933 O O . ASN A 1 117 ? 30.491 3.272 -39.940 1.00 93.88 117 ASN A O 1
ATOM 937 N N . SER A 1 118 ? 32.563 2.609 -40.511 1.00 91.06 118 SER A N 1
ATOM 938 C CA . SER A 1 118 ? 32.853 1.887 -39.262 1.00 91.06 118 SER A CA 1
ATOM 939 C C . SER A 1 118 ? 32.587 2.712 -37.998 1.00 91.06 118 SER A C 1
ATOM 941 O O . SER A 1 118 ? 32.127 2.164 -37.004 1.00 91.06 118 SER A O 1
ATOM 943 N N . ARG A 1 119 ? 32.838 4.029 -38.014 1.00 93.12 119 ARG A N 1
ATOM 944 C CA . ARG A 1 119 ? 32.637 4.876 -36.826 1.00 93.12 119 ARG A CA 1
ATOM 945 C C . ARG A 1 119 ? 31.158 5.134 -36.533 1.00 93.12 119 ARG A C 1
ATOM 947 O O . ARG A 1 119 ? 30.765 5.208 -35.372 1.00 93.12 119 ARG A O 1
ATOM 954 N N . GLU A 1 120 ? 30.354 5.306 -37.576 1.00 90.81 120 GLU A N 1
ATOM 955 C CA . GLU A 1 120 ? 28.903 5.488 -37.449 1.00 90.81 120 GLU A CA 1
ATOM 956 C C . GLU A 1 120 ? 28.229 4.178 -37.048 1.00 90.81 120 GLU A C 1
ATOM 958 O O . GLU A 1 120 ? 27.354 4.186 -36.186 1.00 90.81 120 GLU A O 1
ATOM 963 N N . TYR A 1 121 ? 28.705 3.056 -37.593 1.00 94.12 121 TYR A N 1
ATOM 964 C CA . TYR A 1 121 ? 28.256 1.716 -37.226 1.00 94.12 121 TYR A CA 1
ATOM 965 C C . TYR A 1 121 ? 28.432 1.454 -35.722 1.00 94.12 121 TYR A C 1
ATOM 967 O O . TYR A 1 121 ? 27.479 1.083 -35.036 1.00 94.12 121 TYR A O 1
ATOM 975 N N . ASP A 1 122 ? 29.619 1.741 -35.176 1.00 94.81 122 ASP A N 1
ATOM 976 C CA . ASP A 1 122 ? 29.888 1.590 -33.741 1.00 94.81 122 ASP A CA 1
ATOM 977 C C . ASP A 1 122 ? 29.011 2.510 -32.880 1.00 94.81 122 ASP A C 1
ATOM 979 O O . ASP A 1 122 ? 28.577 2.128 -31.792 1.00 94.81 122 ASP A O 1
ATOM 983 N N . SER A 1 123 ? 28.743 3.732 -33.350 1.00 95.06 123 SER A N 1
ATOM 984 C CA . SER A 1 123 ? 27.884 4.679 -32.635 1.00 95.06 123 SER A CA 1
ATOM 985 C C . SER A 1 123 ? 26.431 4.207 -32.589 1.00 95.06 123 SER A C 1
ATOM 987 O O . SER A 1 123 ? 25.798 4.308 -31.542 1.00 95.06 123 SER A O 1
ATOM 989 N N . LEU A 1 124 ? 25.905 3.691 -33.701 1.00 93.81 124 LEU A N 1
ATOM 990 C CA . LEU A 1 124 ? 24.536 3.183 -33.776 1.00 93.81 124 LEU A CA 1
ATOM 991 C C . LEU A 1 124 ? 24.356 1.912 -32.945 1.00 93.81 124 LEU A C 1
ATOM 993 O O . LEU A 1 124 ? 23.347 1.779 -32.261 1.00 93.81 124 LEU A O 1
ATOM 997 N N . ASN A 1 125 ? 25.347 1.017 -32.927 1.00 94.75 125 ASN A N 1
ATOM 998 C CA . ASN A 1 125 ? 25.295 -0.175 -32.078 1.00 94.75 125 ASN A CA 1
ATOM 999 C C . ASN A 1 125 ? 25.259 0.162 -30.586 1.00 94.75 125 ASN A C 1
ATOM 1001 O O . ASN A 1 125 ? 24.504 -0.463 -29.846 1.00 94.75 125 ASN A O 1
ATOM 1005 N N . LYS A 1 126 ? 26.017 1.174 -30.146 1.00 96.12 126 LYS A N 1
ATOM 1006 C CA . LYS A 1 126 ? 25.932 1.662 -28.759 1.00 96.12 126 LYS A CA 1
ATOM 1007 C C . LYS A 1 126 ? 24.551 2.213 -28.431 1.00 96.12 126 LYS A C 1
ATOM 1009 O O . LYS A 1 126 ? 24.071 2.021 -27.321 1.00 96.12 126 LYS A O 1
ATOM 1014 N N . GLU A 1 127 ? 23.913 2.885 -29.384 1.00 95.06 127 GLU A N 1
ATOM 1015 C CA . GLU A 1 127 ? 22.558 3.392 -29.188 1.00 95.06 127 GLU A CA 1
ATOM 1016 C C . GLU A 1 127 ? 21.535 2.247 -29.116 1.00 95.06 127 GLU A C 1
ATOM 1018 O O . GLU A 1 127 ? 20.681 2.253 -28.237 1.00 95.06 127 GLU A O 1
ATOM 1023 N N . ILE A 1 128 ? 21.664 1.213 -29.955 1.00 96.06 128 ILE A N 1
ATOM 1024 C CA . ILE A 1 128 ? 20.841 -0.006 -29.865 1.00 96.06 128 ILE A CA 1
ATOM 1025 C C . ILE A 1 128 ? 21.001 -0.672 -28.493 1.00 96.06 128 ILE A C 1
ATOM 1027 O O . ILE A 1 128 ? 20.007 -1.026 -27.862 1.00 96.06 128 ILE A O 1
ATOM 1031 N N . GLU A 1 129 ? 22.235 -0.822 -28.009 1.00 96.62 129 GLU A N 1
ATOM 1032 C CA . GLU A 1 129 ? 22.506 -1.377 -26.679 1.00 96.62 129 GLU A CA 1
ATOM 1033 C C . GLU A 1 129 ? 21.869 -0.521 -25.575 1.00 96.62 129 GLU A C 1
ATOM 1035 O O . GLU A 1 129 ? 21.173 -1.049 -24.708 1.00 96.62 129 GLU A O 1
ATOM 1040 N N . ASN A 1 130 ? 22.031 0.803 -25.643 1.00 96.88 130 ASN A N 1
ATOM 1041 C CA . ASN A 1 130 ? 21.451 1.740 -24.684 1.00 96.88 130 ASN A CA 1
ATOM 1042 C C . ASN A 1 130 ? 19.916 1.634 -24.629 1.00 96.88 130 ASN A C 1
ATOM 1044 O O . ASN A 1 130 ? 19.345 1.476 -23.551 1.00 96.88 130 ASN A O 1
ATOM 1048 N N . GLN A 1 131 ? 19.241 1.643 -25.783 1.00 97.12 131 GLN A N 1
ATOM 1049 C CA . GLN A 1 131 ? 17.783 1.486 -25.842 1.00 97.12 131 GLN A CA 1
ATOM 1050 C C . GLN A 1 131 ? 17.327 0.110 -25.329 1.00 97.12 131 GLN A C 1
ATOM 1052 O O . GLN A 1 131 ? 16.298 0.009 -24.659 1.00 97.12 131 GLN A O 1
ATOM 1057 N N . GLY A 1 132 ? 18.108 -0.947 -25.579 1.00 96.88 132 GLY A N 1
ATOM 1058 C CA . GLY A 1 132 ? 17.866 -2.278 -25.018 1.00 96.88 132 GLY A CA 1
ATOM 1059 C C . GLY A 1 132 ? 17.933 -2.298 -23.487 1.00 96.88 132 GLY A C 1
ATOM 1060 O O . GLY A 1 132 ? 17.035 -2.838 -22.840 1.00 96.88 132 GLY A O 1
ATOM 1061 N N . LEU A 1 133 ? 18.941 -1.647 -22.901 1.00 97.56 133 LEU A N 1
ATOM 1062 C CA . LEU A 1 133 ? 19.082 -1.527 -21.446 1.00 97.56 133 LEU A CA 1
ATOM 1063 C C . LEU A 1 133 ? 17.943 -0.708 -20.822 1.00 97.56 133 LEU A C 1
ATOM 1065 O O . LEU A 1 133 ? 17.402 -1.092 -19.787 1.00 97.56 133 LEU A O 1
ATOM 1069 N N . LEU A 1 134 ? 17.536 0.400 -21.451 1.00 95.88 134 LEU A N 1
ATOM 1070 C CA . LEU A 1 134 ? 16.404 1.212 -20.984 1.00 95.88 134 LEU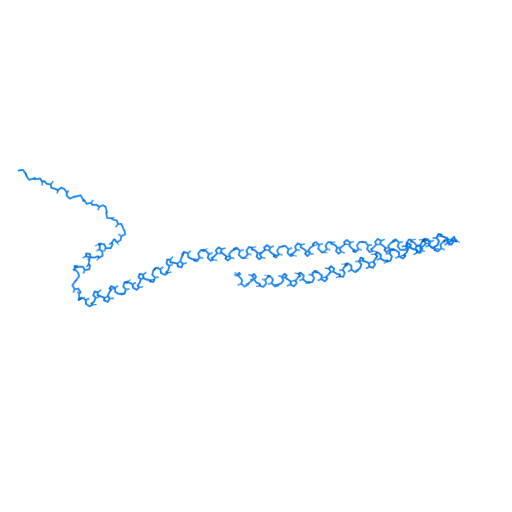 A CA 1
ATOM 1071 C C . LEU A 1 134 ? 15.091 0.418 -20.986 1.00 95.88 134 LEU A C 1
ATOM 1073 O O . LEU A 1 134 ? 14.317 0.498 -20.027 1.00 95.88 134 LEU A O 1
ATOM 1077 N N . ARG A 1 135 ? 14.871 -0.393 -22.025 1.00 97.31 135 ARG A N 1
ATOM 1078 C CA . ARG A 1 135 ? 13.734 -1.311 -22.119 1.00 97.31 135 ARG A CA 1
ATOM 1079 C C . ARG A 1 135 ? 13.740 -2.335 -20.981 1.00 97.31 135 ARG A C 1
ATOM 1081 O O . ARG A 1 135 ? 12.718 -2.506 -20.319 1.00 97.31 135 ARG A O 1
ATOM 1088 N N . GLU A 1 136 ? 14.879 -2.972 -20.717 1.00 97.00 136 GLU A N 1
ATOM 1089 C CA . GLU A 1 136 ? 15.020 -3.957 -19.634 1.00 97.00 136 GLU A CA 1
ATOM 1090 C C . GLU A 1 136 ? 14.783 -3.327 -18.249 1.00 97.00 136 GLU A C 1
ATOM 1092 O O . GLU A 1 136 ? 14.082 -3.893 -17.408 1.00 97.00 136 GLU A O 1
ATOM 1097 N N . ILE A 1 137 ? 15.288 -2.109 -18.020 1.00 96.00 137 ILE A N 1
ATOM 1098 C CA . ILE A 1 137 ? 15.030 -1.350 -16.788 1.00 96.00 137 ILE A CA 1
ATOM 1099 C C . ILE A 1 137 ? 13.529 -1.086 -16.616 1.00 96.00 137 ILE A C 1
ATOM 1101 O O . ILE A 1 137 ? 12.996 -1.260 -15.518 1.00 96.00 137 ILE A O 1
ATOM 1105 N N . ALA A 1 138 ? 12.828 -0.684 -17.679 1.00 96.50 138 ALA A N 1
ATOM 1106 C CA . ALA A 1 138 ? 11.386 -0.461 -17.627 1.00 96.50 138 ALA A CA 1
ATOM 1107 C C . ALA A 1 138 ? 10.609 -1.760 -17.335 1.00 96.50 138 ALA A C 1
ATOM 1109 O O . ALA A 1 138 ? 9.683 -1.747 -16.521 1.00 96.50 138 ALA A O 1
ATOM 1110 N N . GLU A 1 139 ? 11.008 -2.893 -17.922 1.00 96.75 139 GLU A N 1
ATOM 1111 C CA . GLU A 1 139 ? 10.423 -4.211 -17.634 1.00 96.75 139 GLU A CA 1
ATOM 1112 C C . GLU A 1 139 ? 10.631 -4.625 -16.173 1.00 96.75 139 GLU A C 1
ATOM 1114 O O . GLU A 1 139 ? 9.679 -5.050 -15.508 1.00 96.75 139 GLU A O 1
ATOM 1119 N N . LYS A 1 140 ? 11.843 -4.430 -15.641 1.00 97.69 140 LYS A N 1
ATOM 1120 C CA . LYS A 1 140 ? 12.146 -4.683 -14.230 1.00 97.69 140 LYS A CA 1
ATOM 1121 C C . LYS A 1 140 ? 11.308 -3.799 -13.305 1.00 97.69 140 LYS A C 1
ATOM 1123 O O . LYS A 1 140 ? 10.692 -4.305 -12.373 1.00 97.69 140 LYS A O 1
ATOM 1128 N N . ASN A 1 141 ? 11.205 -2.504 -13.596 1.00 96.19 141 ASN A N 1
ATOM 1129 C CA . ASN A 1 141 ? 10.391 -1.584 -12.800 1.00 96.19 141 ASN A CA 1
ATOM 1130 C C . ASN A 1 141 ? 8.907 -1.982 -12.795 1.00 96.19 141 ASN A C 1
ATOM 1132 O O . ASN A 1 141 ? 8.238 -1.848 -11.769 1.00 96.19 141 ASN A O 1
ATOM 1136 N N . ILE A 1 142 ? 8.377 -2.506 -13.908 1.00 97.25 142 ILE A N 1
ATOM 1137 C CA . ILE A 1 142 ? 7.014 -3.058 -13.953 1.00 97.25 142 ILE A CA 1
ATOM 1138 C C . ILE A 1 142 ? 6.885 -4.260 -13.021 1.00 97.25 142 ILE A C 1
ATOM 1140 O O . ILE A 1 142 ? 5.880 -4.362 -12.317 1.00 97.25 142 ILE A O 1
ATOM 1144 N N . TYR A 1 143 ? 7.855 -5.175 -13.036 1.00 97.50 143 TYR A N 1
ATOM 1145 C CA . TYR A 1 143 ? 7.854 -6.346 -12.163 1.00 97.50 143 TYR A CA 1
ATOM 1146 C C . TYR A 1 143 ? 7.869 -5.931 -10.683 1.00 97.50 143 TYR A C 1
ATOM 1148 O O . TYR A 1 143 ? 6.942 -6.270 -9.947 1.00 97.50 143 TYR A O 1
ATOM 1156 N N . ASP A 1 144 ? 8.816 -5.079 -10.288 1.00 96.19 144 ASP A N 1
ATOM 1157 C CA . ASP A 1 144 ? 8.948 -4.590 -8.910 1.00 96.19 144 ASP A CA 1
ATOM 1158 C C . ASP A 1 144 ? 7.683 -3.834 -8.452 1.00 96.19 144 ASP A C 1
ATOM 1160 O O . ASP A 1 144 ? 7.202 -3.998 -7.327 1.00 96.19 144 ASP A O 1
ATOM 1164 N N . THR A 1 145 ? 7.077 -3.038 -9.342 1.00 96.00 145 THR A N 1
ATOM 1165 C CA . THR A 1 145 ? 5.833 -2.308 -9.037 1.00 96.00 145 THR A CA 1
ATOM 1166 C C . THR A 1 145 ? 4.632 -3.249 -8.896 1.00 96.00 145 THR A C 1
ATOM 1168 O O . THR A 1 145 ? 3.750 -3.003 -8.071 1.00 96.00 145 THR A O 1
ATOM 1171 N N . LYS A 1 146 ? 4.574 -4.347 -9.659 1.00 96.44 146 LYS A N 1
ATOM 1172 C CA . LYS A 1 146 ? 3.524 -5.368 -9.501 1.00 96.44 146 LYS A CA 1
ATOM 1173 C C . LYS A 1 146 ? 3.645 -6.096 -8.167 1.00 96.44 146 LYS A C 1
ATOM 1175 O O . LYS A 1 146 ? 2.623 -6.281 -7.506 1.00 96.44 146 LYS A O 1
ATOM 1180 N N . ASP A 1 147 ? 4.860 -6.446 -7.759 1.00 96.94 147 ASP A N 1
ATOM 1181 C CA . ASP A 1 147 ? 5.119 -7.070 -6.459 1.00 96.94 147 ASP A CA 1
ATOM 1182 C C . ASP A 1 147 ? 4.741 -6.120 -5.314 1.00 96.94 147 ASP A C 1
ATOM 1184 O O . ASP A 1 147 ? 4.071 -6.516 -4.355 1.00 96.94 147 ASP A O 1
ATOM 1188 N N . PHE A 1 148 ? 5.056 -4.829 -5.456 1.00 95.06 148 PHE A N 1
ATOM 1189 C CA . PHE A 1 148 ? 4.601 -3.793 -4.530 1.00 95.06 148 PHE A CA 1
ATOM 1190 C C . PHE A 1 148 ? 3.067 -3.718 -4.437 1.00 95.06 148 PHE A C 1
ATOM 1192 O O . PHE A 1 148 ? 2.518 -3.695 -3.334 1.00 95.06 148 PHE A O 1
ATOM 1199 N N . ILE A 1 149 ? 2.355 -3.733 -5.571 1.00 96.38 149 ILE A N 1
ATOM 1200 C CA . ILE A 1 149 ? 0.883 -3.755 -5.592 1.00 96.38 149 ILE A CA 1
ATOM 1201 C C . ILE A 1 149 ? 0.344 -5.017 -4.910 1.00 96.38 149 ILE A C 1
ATOM 1203 O O . ILE A 1 149 ? -0.626 -4.927 -4.157 1.00 96.38 149 ILE A O 1
ATOM 1207 N N . ALA A 1 150 ? 0.944 -6.185 -5.148 1.00 96.38 150 ALA A N 1
ATOM 1208 C CA . ALA A 1 150 ? 0.525 -7.435 -4.519 1.00 96.38 150 ALA A CA 1
ATOM 1209 C C . ALA A 1 150 ? 0.658 -7.366 -2.988 1.00 96.38 150 ALA A C 1
ATOM 1211 O O . ALA A 1 150 ? -0.298 -7.668 -2.273 1.00 96.38 150 ALA A O 1
ATOM 1212 N N . SER A 1 151 ? 1.795 -6.867 -2.493 1.00 96.12 151 SER A N 1
ATOM 1213 C CA . SER A 1 151 ? 2.028 -6.623 -1.064 1.00 96.12 151 SER A CA 1
ATOM 1214 C C . SER A 1 151 ? 1.002 -5.645 -0.475 1.00 96.12 151 SER A C 1
ATOM 1216 O O . SER A 1 151 ? 0.389 -5.919 0.559 1.00 96.12 151 SER A O 1
ATOM 1218 N N . LYS A 1 152 ? 0.723 -4.532 -1.168 1.00 95.19 152 LYS A N 1
ATOM 1219 C CA . LYS A 1 152 ? -0.267 -3.541 -0.718 1.00 95.19 152 LYS A CA 1
ATOM 1220 C C . LYS A 1 152 ? -1.695 -4.075 -0.717 1.00 95.19 152 LYS A C 1
ATOM 1222 O O . LYS A 1 152 ? -2.453 -3.743 0.188 1.00 95.19 152 LYS A O 1
ATOM 1227 N N . LYS A 1 153 ? -2.061 -4.935 -1.670 1.00 94.81 153 LYS A N 1
ATOM 1228 C CA . LYS A 1 153 ? -3.361 -5.624 -1.676 1.00 94.81 153 LYS A CA 1
ATOM 1229 C C . LYS A 1 153 ? -3.508 -6.587 -0.502 1.00 94.81 153 LYS A C 1
ATOM 1231 O O . LYS A 1 153 ? -4.581 -6.647 0.085 1.00 94.81 153 LYS A O 1
ATOM 1236 N N . GLN A 1 154 ? -2.443 -7.291 -0.125 1.00 94.94 154 GLN A N 1
ATOM 1237 C CA . GLN A 1 154 ? -2.462 -8.136 1.069 1.00 94.94 154 GLN A CA 1
ATOM 1238 C C . GLN A 1 154 ? -2.623 -7.301 2.349 1.00 94.94 154 GLN A C 1
ATOM 1240 O O . GLN A 1 154 ? -3.404 -7.659 3.228 1.00 94.94 154 GLN A O 1
ATOM 1245 N N . GLU A 1 155 ? -1.927 -6.161 2.444 1.00 93.62 155 GLU A N 1
ATOM 1246 C CA . GLU A 1 155 ? -2.109 -5.226 3.561 1.00 93.62 155 GLU A CA 1
ATOM 1247 C C . GLU A 1 155 ? -3.547 -4.683 3.609 1.00 93.62 155 GLU A C 1
ATOM 1249 O O . GLU A 1 155 ? -4.143 -4.624 4.684 1.00 93.62 155 GLU A O 1
ATOM 1254 N N . LEU A 1 156 ? -4.116 -4.327 2.452 1.00 94.50 156 LEU A N 1
ATOM 1255 C CA . LEU A 1 156 ? -5.498 -3.865 2.325 1.00 94.50 156 LEU A CA 1
ATOM 1256 C C . LEU A 1 156 ? -6.486 -4.904 2.865 1.00 94.50 156 LEU A C 1
ATOM 1258 O O . LEU A 1 156 ? -7.394 -4.536 3.604 1.00 94.50 156 LEU A O 1
ATOM 1262 N N . GLU A 1 157 ? -6.303 -6.179 2.519 1.00 93.75 157 GLU A N 1
ATOM 1263 C CA . GLU A 1 157 ? -7.192 -7.255 2.963 1.00 93.75 157 GLU A CA 1
ATOM 1264 C C . GLU A 1 157 ? -7.153 -7.406 4.486 1.00 93.75 157 GLU A C 1
ATOM 1266 O O . GLU A 1 157 ? -8.193 -7.371 5.134 1.00 93.75 157 GLU A O 1
ATOM 1271 N N . SER A 1 158 ? -5.958 -7.415 5.087 1.00 93.06 158 SER A N 1
ATOM 1272 C CA . SER A 1 158 ? -5.819 -7.467 6.548 1.00 93.06 158 SER A CA 1
ATOM 1273 C C . SER A 1 158 ? -6.458 -6.262 7.254 1.00 93.06 158 SER A C 1
ATOM 1275 O O . SER A 1 158 ? -7.022 -6.399 8.340 1.00 93.06 158 SER A O 1
ATOM 1277 N N . VAL A 1 159 ? -6.374 -5.063 6.669 1.00 91.19 159 VAL A N 1
ATOM 1278 C CA . VAL A 1 159 ? -7.027 -3.866 7.226 1.00 91.19 159 VAL A CA 1
ATOM 1279 C C . VAL A 1 159 ? -8.549 -3.957 7.088 1.00 91.19 159 VAL A C 1
ATOM 1281 O O . VAL A 1 159 ? -9.255 -3.597 8.028 1.00 91.19 159 VAL A O 1
ATOM 1284 N N . LYS A 1 160 ? -9.057 -4.480 5.967 1.00 90.94 160 LYS A N 1
ATOM 1285 C CA . LYS A 1 160 ? -10.493 -4.708 5.754 1.00 90.94 160 LYS A CA 1
ATOM 1286 C C . LYS A 1 160 ? -11.063 -5.762 6.695 1.00 90.94 160 LYS A C 1
ATOM 1288 O O . LYS A 1 160 ? -12.135 -5.537 7.239 1.00 90.94 160 LYS A O 1
ATOM 1293 N N . GLU A 1 161 ? -10.345 -6.856 6.939 1.00 91.88 161 GLU A N 1
ATOM 1294 C CA . GLU A 1 161 ? -10.736 -7.870 7.926 1.00 91.88 161 GLU A CA 1
ATOM 1295 C C . GLU A 1 161 ? -10.882 -7.252 9.322 1.00 91.88 161 GLU A C 1
ATOM 1297 O O . GLU A 1 161 ? -11.885 -7.470 9.996 1.00 91.88 161 GLU A O 1
ATOM 1302 N N . LYS A 1 162 ? -9.921 -6.420 9.746 1.00 88.81 162 LYS A N 1
ATOM 1303 C CA . LYS A 1 162 ? -9.995 -5.717 11.040 1.00 88.81 162 LYS A CA 1
ATOM 1304 C C . LYS A 1 162 ? -11.180 -4.763 11.120 1.00 88.81 162 LYS A C 1
ATOM 1306 O O . LYS A 1 162 ? -11.810 -4.674 12.166 1.00 88.81 162 LYS A O 1
ATOM 1311 N N . LEU A 1 163 ? -11.469 -4.061 10.029 1.00 87.19 163 LEU A N 1
ATOM 1312 C CA . LEU A 1 163 ? -12.603 -3.148 9.943 1.00 87.19 163 LEU A CA 1
ATOM 1313 C C . LEU A 1 163 ? -13.931 -3.919 10.011 1.00 87.19 163 LEU A C 1
ATOM 1315 O O . LEU A 1 163 ? -14.805 -3.528 10.770 1.00 87.19 163 LEU A O 1
ATOM 1319 N N . ALA A 1 164 ? -14.047 -5.055 9.319 1.00 87.19 164 ALA A N 1
ATOM 1320 C CA . ALA A 1 164 ? -15.245 -5.898 9.326 1.00 87.19 164 ALA A CA 1
ATOM 1321 C C . ALA A 1 164 ? -15.536 -6.563 10.683 1.00 87.19 164 ALA A C 1
ATOM 1323 O O . ALA A 1 164 ? -16.673 -6.923 10.949 1.00 87.19 164 ALA A O 1
ATOM 1324 N N . VAL A 1 165 ? -14.524 -6.751 11.537 1.00 86.00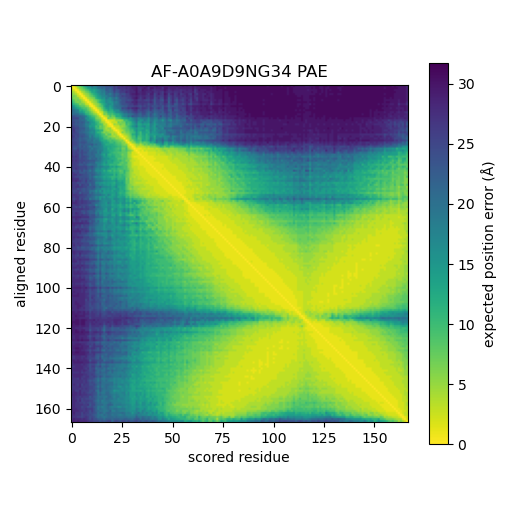 165 VAL A N 1
ATOM 1325 C CA . VAL A 1 165 ? -14.714 -7.234 12.920 1.00 86.00 165 VAL A CA 1
ATOM 1326 C C . VAL A 1 165 ? -15.226 -6.121 13.847 1.00 86.00 165 VAL A C 1
ATOM 1328 O O . VAL A 1 165 ? -15.768 -6.410 14.912 1.00 86.00 165 VAL A O 1
ATOM 1331 N N . LYS A 1 166 ? -15.003 -4.857 13.473 1.00 76.31 166 LYS A N 1
ATOM 1332 C CA . LYS A 1 166 ? -15.338 -3.665 14.264 1.00 76.31 166 LYS A CA 1
ATOM 1333 C C . LYS A 1 166 ? -16.667 -3.019 13.851 1.00 76.31 166 LYS A C 1
ATOM 1335 O O . LYS A 1 166 ? -17.221 -2.277 14.657 1.00 76.31 166 LYS A O 1
ATOM 1340 N N . GLU A 1 167 ? -17.138 -3.277 12.630 1.00 63.03 167 GLU A N 1
ATOM 1341 C CA . GLU A 1 167 ? -18.499 -2.967 12.150 1.00 63.03 167 GLU A CA 1
ATOM 1342 C C . GLU A 1 167 ? -19.516 -4.028 12.599 1.00 63.03 167 GLU A C 1
ATOM 1344 O O . GLU A 1 167 ? -20.659 -3.627 12.915 1.00 63.03 167 GLU A O 1
#

Radius of gyration: 42.31 Å; Cα contacts (8 Å, |Δi|>4): 62; chains: 1; bounding box: 85×48×116 Å

Nearest PDB structures (foldseek):
  3na7-assembly1_A  TM=7.414E-01  e=1.219E-01  Helicobacter pylori NCTC 11638
  4mu6-assembly1_A  TM=6.857E-01  e=4.993E-01  Legionella pneumophila subsp. pneumophila str. Philadelphia 1
  6ixe-assembly1_A  TM=4.592E-01  e=3.947E-01  Homo sapiens
  6ixg-assembly1_A  TM=4.289E-01  e=1.928E+00  Homo sapiens
  6ixf-assembly1_A  TM=3.104E-01  e=8.984E-01  Homo sapiens

Foldseek 3Di:
DDDDDDDDDDDDDPPCPPVNVVVVLVPDPDDPVVSVVVVVVVVVVVVVVVVVVVCVVVVVVVVVVLVVVLVVLVVVLVVLVVLLVVLVVLLVVLVVLLVVLVVVLVVLVVVLVVDPDPVVNVVSVVVNVVSVVSNVVSVVSNVVSVVVSVVSVVVSVVSVVVSVVSD

Organism: NCBI:txid2840762